Protein AF-A0A9P0M3Z5-F1 (afdb_monomer_lite)

InterPro domains:
  IPR036397 Ribonuclease H superfamily [G3DSA:3.30.420.10] (2-81)

Organism: Acanthoscelides obtectus (NCBI:txid200917)

Structure (mmCIF, N/CA/C/O backbone):
data_AF-A0A9P0M3Z5-F1
#
_entry.id   AF-A0A9P0M3Z5-F1
#
loop_
_atom_site.group_PDB
_atom_site.id
_atom_site.type_symbol
_atom_site.label_atom_id
_atom_site.label_alt_id
_atom_site.label_comp_id
_atom_site.label_asym_id
_atom_site.label_entity_id
_atom_site.label_seq_id
_atom_site.pdbx_PDB_ins_code
_atom_site.Cartn_x
_atom_site.Cartn_y
_atom_site.Cartn_z
_atom_site.occupancy
_atom_site.B_iso_or_equiv
_atom_site.auth_seq_id
_atom_site.auth_comp_id
_atom_site.auth_asym_id
_atom_site.auth_atom_id
_atom_site.pdbx_PDB_model_num
ATOM 1 N N . MET A 1 1 ? 11.564 -44.923 -20.736 1.00 42.28 1 MET A N 1
ATOM 2 C CA . MET A 1 1 ? 12.691 -43.965 -20.760 1.00 42.28 1 MET A CA 1
ATOM 3 C C . MET A 1 1 ? 12.126 -42.579 -21.035 1.00 42.28 1 MET A C 1
ATOM 5 O O . MET A 1 1 ? 11.773 -42.297 -22.171 1.00 42.28 1 MET A O 1
ATOM 9 N N . VAL A 1 2 ? 11.936 -41.758 -19.999 1.00 46.16 2 VAL A N 1
ATOM 10 C CA . VAL A 1 2 ? 11.432 -40.381 -20.144 1.00 46.16 2 VAL A CA 1
ATOM 11 C C . VAL A 1 2 ? 12.643 -39.472 -20.341 1.00 46.16 2 VAL A C 1
ATOM 13 O O . VAL A 1 2 ? 13.541 -39.456 -19.503 1.00 46.16 2 VAL A O 1
ATOM 16 N N . ARG A 1 3 ? 12.712 -38.772 -21.477 1.00 48.41 3 ARG A N 1
ATOM 17 C CA . ARG A 1 3 ? 13.750 -37.769 -21.733 1.00 48.41 3 ARG A CA 1
ATOM 18 C C . ARG A 1 3 ? 13.293 -36.451 -21.117 1.00 48.41 3 ARG A C 1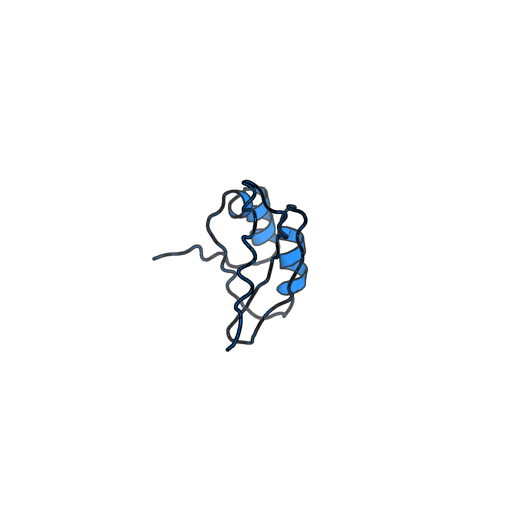
ATOM 20 O O . ARG A 1 3 ? 12.320 -35.867 -21.582 1.00 48.41 3 ARG A O 1
ATOM 27 N N . TYR A 1 4 ? 13.992 -35.993 -20.085 1.00 54.34 4 TYR A N 1
ATOM 28 C CA . TYR A 1 4 ? 13.874 -34.617 -19.619 1.00 54.34 4 TYR A CA 1
ATOM 29 C C . TYR A 1 4 ? 14.508 -33.719 -20.682 1.00 54.34 4 TYR A C 1
ATOM 31 O O . TYR A 1 4 ? 15.710 -33.794 -20.929 1.00 54.34 4 TYR A O 1
ATOM 39 N N . HIS A 1 5 ? 13.700 -32.900 -21.352 1.00 58.56 5 HIS A N 1
ATOM 40 C CA . HIS A 1 5 ? 14.222 -31.764 -22.099 1.00 58.56 5 HIS A CA 1
ATOM 41 C C . HIS A 1 5 ? 14.626 -30.703 -21.076 1.00 58.56 5 HIS A C 1
ATOM 43 O O . HIS A 1 5 ? 13.795 -29.933 -20.603 1.00 58.56 5 HIS A O 1
ATOM 49 N N . THR A 1 6 ? 15.898 -30.700 -20.683 1.00 57.56 6 THR A N 1
ATOM 50 C CA . THR A 1 6 ? 16.467 -29.622 -19.876 1.00 57.56 6 THR A CA 1
ATOM 51 C C . THR A 1 6 ? 16.690 -28.431 -20.800 1.00 57.56 6 THR A C 1
ATOM 53 O O . THR A 1 6 ? 17.743 -28.302 -21.423 1.00 57.56 6 THR A O 1
ATOM 56 N N . THR A 1 7 ? 15.676 -27.585 -20.964 1.00 60.16 7 THR A N 1
ATOM 57 C CA . THR A 1 7 ? 15.864 -26.302 -21.639 1.00 60.16 7 THR A CA 1
ATOM 58 C C . THR A 1 7 ? 16.707 -25.430 -20.717 1.00 60.16 7 THR A C 1
ATOM 60 O O . THR A 1 7 ? 16.291 -25.089 -19.612 1.00 60.16 7 THR A O 1
ATOM 63 N N . THR A 1 8 ? 17.935 -25.121 -21.122 1.00 62.56 8 THR A N 1
ATOM 64 C CA . THR A 1 8 ? 18.802 -24.192 -20.398 1.00 62.56 8 THR A CA 1
ATOM 65 C C . THR A 1 8 ? 18.235 -22.786 -20.576 1.00 62.56 8 THR A C 1
ATOM 67 O O . THR A 1 8 ? 18.532 -22.113 -21.564 1.00 62.56 8 THR A O 1
ATOM 70 N N . ASP A 1 9 ? 17.384 -22.345 -19.649 1.00 67.94 9 ASP A N 1
ATOM 71 C CA . ASP A 1 9 ? 16.865 -20.978 -19.656 1.00 67.94 9 ASP A CA 1
ATOM 72 C C . ASP A 1 9 ? 18.041 -20.000 -19.557 1.00 67.94 9 ASP A C 1
ATOM 74 O O . ASP A 1 9 ? 18.750 -19.930 -18.545 1.00 67.94 9 ASP A O 1
ATOM 78 N N . LYS A 1 10 ? 18.290 -19.253 -20.638 1.00 67.25 10 LYS A N 1
ATOM 79 C CA . LYS A 1 10 ? 19.302 -18.195 -20.658 1.00 67.25 10 LYS A CA 1
ATOM 80 C C . LYS A 1 10 ? 18.868 -17.105 -19.678 1.00 67.25 10 LYS A C 1
ATOM 82 O O . LYS A 1 10 ? 18.053 -16.250 -20.013 1.00 67.25 10 LYS A O 1
ATOM 87 N N . LYS A 1 11 ? 19.420 -17.130 -18.463 1.00 74.06 11 LYS A N 1
ATOM 88 C CA . LYS A 1 11 ? 19.216 -16.077 -17.464 1.00 74.06 11 LYS A CA 1
ATOM 89 C C . LYS A 1 11 ? 19.816 -14.768 -17.978 1.00 74.06 11 LYS A C 1
ATOM 91 O O . LYS A 1 11 ? 21.033 -14.601 -18.002 1.00 74.06 11 LYS A O 1
ATOM 96 N N . VAL A 1 12 ? 18.962 -13.842 -18.396 1.00 83.31 12 VAL A N 1
ATOM 97 C CA . VAL A 1 12 ? 19.349 -12.448 -18.641 1.00 83.31 12 VAL A CA 1
ATOM 98 C C . VAL A 1 12 ? 19.430 -11.705 -17.307 1.00 83.31 12 VAL A C 1
ATOM 100 O O . VAL A 1 12 ? 18.687 -12.012 -16.379 1.00 83.31 12 VAL A O 1
ATOM 103 N N . LYS A 1 13 ? 20.329 -10.719 -17.194 1.00 84.06 13 LYS A N 1
ATOM 104 C CA . LYS A 1 13 ? 20.514 -9.930 -15.959 1.00 84.06 13 LYS A CA 1
ATOM 105 C C . LYS A 1 13 ? 19.243 -9.167 -15.546 1.00 84.06 13 LYS A C 1
ATOM 107 O O . LYS A 1 13 ? 19.046 -8.922 -14.362 1.00 84.06 13 LYS A O 1
ATOM 112 N N . PHE A 1 14 ? 18.397 -8.821 -16.520 1.00 84.06 14 PHE A N 1
ATOM 113 C CA . PHE A 1 14 ? 17.155 -8.070 -16.333 1.00 84.06 14 PHE A CA 1
ATOM 114 C C . PHE A 1 14 ? 16.020 -8.735 -17.125 1.00 84.06 14 PHE A C 1
ATOM 116 O O . PHE A 1 14 ? 15.763 -8.354 -18.268 1.00 84.06 14 PHE A O 1
ATOM 123 N N . PRO A 1 15 ? 15.392 -9.790 -16.584 1.00 86.44 15 PRO A N 1
ATOM 124 C CA . PRO A 1 15 ? 14.230 -10.386 -17.228 1.00 86.44 15 PRO A CA 1
ATOM 125 C C . PRO A 1 15 ? 13.058 -9.402 -17.188 1.00 86.44 15 PRO A C 1
ATOM 127 O O . PRO A 1 15 ? 12.912 -8.645 -16.229 1.00 86.44 15 PRO A O 1
ATOM 130 N N . ALA A 1 16 ? 12.216 -9.427 -18.221 1.00 86.62 16 ALA A N 1
ATOM 131 C CA . ALA A 1 16 ? 10.955 -8.700 -18.185 1.00 86.62 16 ALA A CA 1
ATOM 132 C C . ALA A 1 16 ? 10.116 -9.205 -17.001 1.00 86.62 16 ALA A C 1
ATOM 134 O O . ALA A 1 16 ? 9.968 -10.414 -16.808 1.00 86.62 16 ALA A O 1
ATOM 135 N N . SER A 1 17 ? 9.585 -8.279 -16.212 1.00 85.31 17 SER A N 1
ATOM 136 C CA . SER A 1 17 ? 8.740 -8.571 -15.061 1.00 85.31 17 SER A CA 1
ATOM 137 C C . SER A 1 17 ? 7.547 -7.626 -15.028 1.00 85.31 17 SER A C 1
ATOM 139 O O . SER A 1 17 ? 7.588 -6.523 -15.571 1.00 85.31 17 SER A O 1
ATOM 141 N N . ILE A 1 18 ? 6.475 -8.090 -14.394 1.00 88.12 18 ILE A N 1
ATOM 142 C CA . ILE A 1 18 ? 5.298 -7.284 -14.085 1.00 88.12 18 ILE A CA 1
ATOM 143 C C . ILE A 1 18 ? 5.305 -6.970 -12.595 1.00 88.12 18 ILE A C 1
ATOM 145 O O . ILE A 1 18 ? 5.660 -7.822 -11.777 1.00 88.12 18 ILE A O 1
ATOM 149 N N . MET A 1 19 ? 4.907 -5.755 -12.238 1.00 87.00 19 MET A N 1
ATOM 150 C CA . MET A 1 19 ? 4.637 -5.409 -10.851 1.00 87.00 19 MET A CA 1
ATOM 151 C C . MET A 1 19 ? 3.139 -5.539 -10.611 1.00 87.00 19 MET A C 1
ATOM 153 O O . MET A 1 19 ? 2.324 -5.083 -11.410 1.00 87.00 19 MET A O 1
ATOM 157 N N . VAL A 1 20 ? 2.776 -6.181 -9.508 1.00 87.38 20 VAL A N 1
ATOM 158 C CA . VAL A 1 20 ? 1.387 -6.293 -9.073 1.00 87.38 20 VAL A CA 1
ATOM 159 C C . VAL A 1 20 ? 1.264 -5.782 -7.650 1.00 87.38 20 VAL A C 1
ATOM 161 O O . VAL A 1 20 ? 2.176 -5.945 -6.840 1.00 87.38 20 VAL A O 1
ATOM 164 N N . TRP A 1 21 ? 0.134 -5.161 -7.356 1.00 84.94 21 TRP A N 1
ATOM 165 C CA . TRP A 1 21 ? -0.254 -4.752 -6.022 1.00 84.94 21 TRP A CA 1
ATOM 166 C C . TRP A 1 21 ? -1.559 -5.434 -5.652 1.00 84.94 21 TRP A C 1
ATOM 168 O O . TRP A 1 21 ? -2.471 -5.529 -6.469 1.00 84.94 21 TRP A O 1
ATOM 178 N N . GLY A 1 22 ? -1.662 -5.899 -4.420 1.00 83.06 22 GLY A N 1
ATOM 179 C CA . GLY A 1 22 ? -2.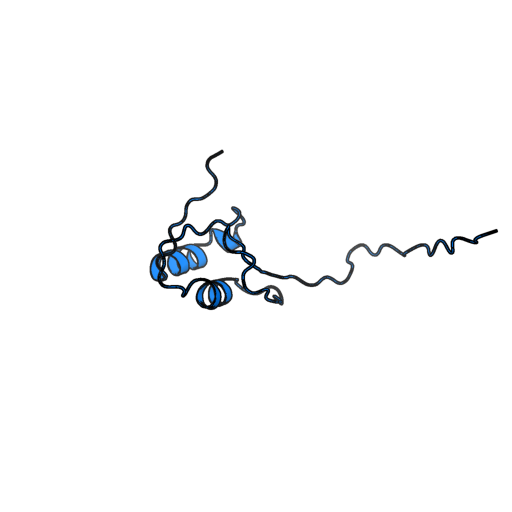899 -6.441 -3.891 1.00 83.06 22 GLY A CA 1
ATOM 180 C C . GLY A 1 22 ? -2.898 -6.366 -2.378 1.00 83.06 22 GLY A C 1
ATOM 181 O O . GLY A 1 22 ? -1.858 -6.165 -1.749 1.00 83.06 22 GLY A O 1
ATOM 182 N N . SER A 1 23 ? -4.077 -6.546 -1.803 1.00 82.19 23 SER A N 1
ATOM 183 C CA . SER A 1 23 ? -4.275 -6.625 -0.361 1.00 82.19 23 SER A CA 1
ATOM 184 C C . SER A 1 23 ? -4.916 -7.958 0.011 1.00 82.19 23 SER A C 1
ATOM 186 O O . SER A 1 23 ? -5.483 -8.659 -0.829 1.00 82.19 23 SER A O 1
ATOM 188 N N . MET A 1 24 ? -4.816 -8.339 1.279 1.00 86.25 24 MET A N 1
ATOM 189 C CA . MET A 1 24 ? -5.528 -9.491 1.822 1.00 86.25 24 MET A CA 1
ATOM 190 C C . MET A 1 24 ? -5.855 -9.263 3.295 1.00 86.25 24 MET A C 1
ATOM 192 O O . MET A 1 24 ? -5.203 -8.471 3.972 1.00 86.25 24 MET A O 1
ATOM 196 N N . SER A 1 25 ? -6.865 -9.969 3.788 1.00 82.31 25 SER A N 1
ATOM 197 C CA . SER A 1 25 ? -7.281 -9.957 5.190 1.00 82.31 25 SER A CA 1
ATOM 198 C C . SER A 1 25 ? -7.758 -11.345 5.620 1.00 82.31 25 SER A C 1
ATOM 200 O O . SER A 1 25 ? -7.832 -12.272 4.811 1.00 82.31 25 SER A O 1
ATOM 202 N N . SER A 1 26 ? -8.161 -11.486 6.885 1.00 82.06 26 SER A N 1
ATOM 203 C CA . SER A 1 26 ? -8.823 -12.702 7.381 1.00 82.06 26 SER A CA 1
ATOM 204 C C . SER A 1 26 ? -10.135 -13.028 6.654 1.00 82.06 26 SER A C 1
ATOM 206 O O . SER A 1 26 ? -10.568 -14.177 6.680 1.00 82.06 26 SER A O 1
ATOM 208 N N . LYS A 1 27 ? -10.759 -12.050 5.980 1.00 81.38 27 LYS A N 1
ATOM 209 C CA . LYS A 1 27 ? -11.976 -12.243 5.175 1.00 81.38 27 LYS A CA 1
ATOM 210 C C . LYS A 1 27 ? -11.691 -12.731 3.749 1.00 81.38 27 LYS A C 1
ATOM 212 O O . LYS A 1 27 ? -12.629 -13.097 3.048 1.00 81.38 27 LYS A O 1
ATOM 217 N N . GLY A 1 28 ? -10.429 -12.741 3.317 1.00 79.81 28 GLY A N 1
ATOM 218 C CA . GLY A 1 28 ? -10.025 -13.187 1.984 1.00 79.81 28 GLY A CA 1
ATOM 219 C C . GLY A 1 28 ? -9.073 -12.226 1.274 1.00 79.81 28 GLY A C 1
ATOM 220 O O . GLY A 1 28 ? -8.498 -11.318 1.877 1.00 79.81 28 GLY A O 1
ATOM 221 N N . VAL A 1 29 ? -8.894 -12.457 -0.026 1.00 82.81 29 VAL A N 1
ATOM 222 C C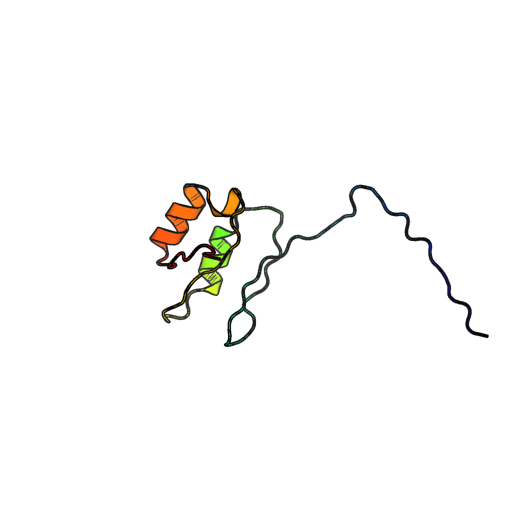A . VAL A 1 29 ? -8.030 -11.650 -0.899 1.00 82.81 29 VAL A CA 1
ATOM 223 C C . VAL A 1 29 ? -8.781 -10.432 -1.438 1.00 82.81 29 VAL A C 1
ATOM 225 O O . VAL A 1 29 ? -9.946 -10.528 -1.818 1.00 82.81 29 VAL A O 1
ATOM 228 N N . GLY A 1 30 ? -8.107 -9.286 -1.450 1.00 76.31 30 GLY A N 1
ATOM 229 C CA . GLY A 1 30 ? -8.572 -8.061 -2.087 1.00 76.31 30 GLY A CA 1
ATOM 230 C C . GLY A 1 30 ? -8.297 -8.057 -3.590 1.00 76.31 30 GLY A C 1
ATOM 231 O O . GLY A 1 30 ? -7.844 -9.044 -4.175 1.00 76.31 30 GLY A O 1
ATOM 232 N N . LYS A 1 31 ? -8.574 -6.921 -4.231 1.00 78.31 31 LYS A N 1
ATOM 233 C CA . LYS A 1 31 ? -8.368 -6.749 -5.670 1.00 78.31 31 LYS A CA 1
ATOM 234 C C . LYS A 1 31 ? -6.871 -6.753 -5.999 1.00 78.31 31 LYS A C 1
ATOM 236 O O . LYS A 1 31 ? -6.070 -6.113 -5.320 1.00 78.31 31 LYS A O 1
ATOM 241 N N . LEU A 1 32 ? -6.500 -7.488 -7.048 1.00 84.56 32 LEU A N 1
ATOM 242 C CA . LEU A 1 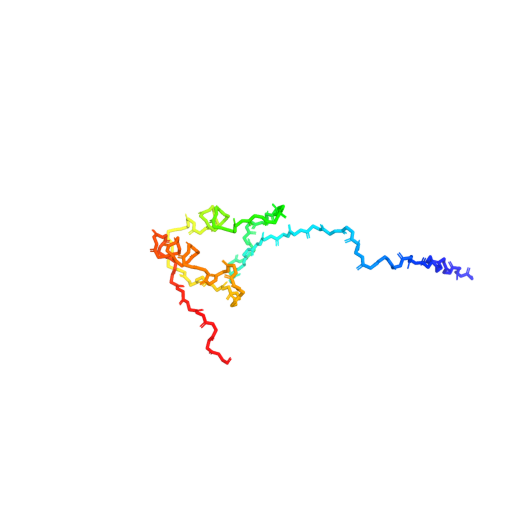32 ? -5.149 -7.482 -7.607 1.00 84.56 32 LEU A CA 1
ATOM 243 C C . LEU A 1 32 ? -5.076 -6.456 -8.742 1.00 84.56 32 LEU A C 1
ATOM 245 O O . LEU A 1 32 ? -5.922 -6.445 -9.636 1.00 84.56 32 LEU A O 1
ATOM 249 N N . HIS A 1 33 ? -4.044 -5.627 -8.720 1.00 83.31 33 HIS A N 1
ATOM 250 C CA . HIS A 1 33 ? -3.808 -4.554 -9.671 1.00 83.31 33 HIS A CA 1
ATOM 251 C C . HIS A 1 33 ? -2.445 -4.714 -10.322 1.00 83.31 33 HIS A C 1
ATOM 253 O O . HIS A 1 33 ? -1.440 -4.890 -9.640 1.00 83.31 33 HIS A O 1
ATOM 259 N N . PHE A 1 34 ? -2.403 -4.610 -11.644 1.00 86.00 34 PHE A N 1
ATOM 260 C CA . PHE A 1 34 ? -1.152 -4.515 -12.385 1.00 86.00 34 PHE A CA 1
ATOM 261 C C . PHE A 1 34 ? -0.655 -3.074 -12.294 1.00 86.00 34 PHE A C 1
ATOM 263 O O . PHE A 1 34 ? -1.406 -2.140 -12.570 1.00 86.00 34 PHE A O 1
ATOM 270 N N . ASN A 1 35 ? 0.583 -2.901 -11.845 1.00 76.44 35 ASN A N 1
ATOM 271 C CA . ASN A 1 35 ? 1.206 -1.600 -11.688 1.00 76.44 35 ASN A CA 1
ATOM 272 C C . ASN A 1 35 ? 2.341 -1.451 -12.700 1.00 76.44 35 ASN A C 1
ATOM 274 O O . ASN A 1 35 ? 3.274 -2.249 -12.715 1.00 76.44 35 ASN A O 1
ATOM 278 N N . ASP A 1 36 ? 2.317 -0.368 -13.465 1.00 76.31 36 ASP A N 1
ATOM 279 C CA . ASP A 1 36 ? 3.385 -0.027 -14.411 1.00 76.31 36 ASP A CA 1
ATOM 280 C C . ASP A 1 36 ? 4.533 0.761 -13.739 1.00 76.31 36 ASP A C 1
ATOM 282 O O . ASP A 1 36 ? 5.329 1.419 -14.405 1.00 76.31 36 ASP A O 1
ATOM 286 N N . GLY A 1 37 ? 4.627 0.711 -12.403 1.00 66.25 37 GLY A N 1
ATOM 287 C CA . GLY A 1 37 ? 5.656 1.389 -11.600 1.00 66.25 37 GLY A CA 1
ATOM 288 C C . GLY A 1 37 ? 5.230 2.735 -11.001 1.00 66.25 37 GLY A C 1
ATOM 289 O O . GLY A 1 37 ? 6.076 3.484 -10.512 1.00 66.25 37 GLY A O 1
ATOM 290 N N . ASN A 1 38 ? 3.932 3.049 -11.005 1.00 61.62 38 ASN A N 1
ATOM 291 C CA . ASN A 1 38 ? 3.388 4.296 -10.468 1.00 61.62 38 ASN A CA 1
ATOM 292 C C . ASN A 1 38 ? 2.916 4.166 -9.005 1.00 61.62 38 ASN A C 1
ATOM 294 O O . ASN A 1 38 ? 2.841 3.083 -8.425 1.00 61.62 38 ASN A O 1
ATOM 298 N N . SER A 1 39 ? 2.650 5.321 -8.385 1.00 61.50 39 SER A N 1
ATOM 299 C CA . SER A 1 39 ? 2.277 5.471 -6.969 1.00 61.50 39 SER A CA 1
ATOM 300 C C . SER A 1 39 ? 1.041 4.637 -6.612 1.00 61.50 39 SER A C 1
ATOM 302 O O . SER A 1 39 ? 0.003 4.799 -7.237 1.00 61.50 39 SER A O 1
ATOM 304 N N . LEU A 1 40 ? 1.123 3.832 -5.550 1.00 64.62 40 LEU A N 1
ATOM 305 C CA . LEU A 1 40 ? 0.077 2.885 -5.114 1.00 64.62 40 LEU A CA 1
ATOM 306 C C . LEU A 1 40 ? -1.167 3.528 -4.472 1.00 64.62 40 LEU A C 1
ATOM 308 O O . LEU A 1 40 ? -2.105 2.832 -4.105 1.00 64.62 40 LEU A O 1
ATOM 312 N N . LEU A 1 41 ? -1.179 4.854 -4.331 1.00 64.25 41 LEU A N 1
ATOM 313 C CA . LEU A 1 41 ? -2.216 5.597 -3.607 1.00 64.25 41 LEU A CA 1
ATOM 314 C C . LEU A 1 41 ? -3.623 5.430 -4.209 1.00 64.25 41 LEU A C 1
ATOM 316 O O . LEU A 1 41 ? -4.527 5.093 -3.455 1.00 64.25 41 LEU A O 1
ATOM 320 N N . PRO A 1 42 ? -3.828 5.538 -5.538 1.00 61.59 42 PRO A N 1
ATOM 321 C CA . PRO A 1 42 ? -5.161 5.372 -6.130 1.00 61.59 42 PRO A CA 1
ATOM 322 C C . PRO A 1 42 ? -5.734 3.959 -5.957 1.00 61.59 42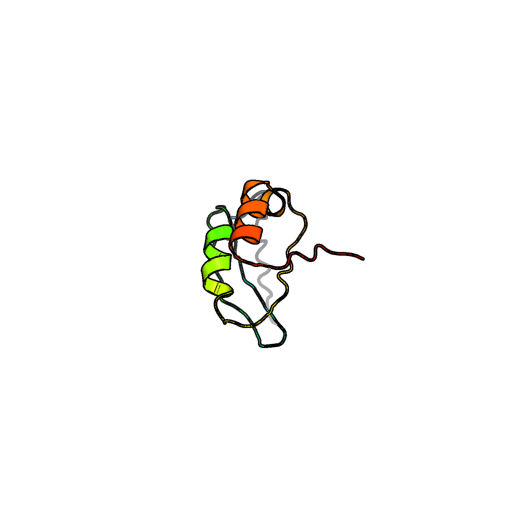 PRO A C 1
ATOM 324 O O . PRO A 1 42 ? -6.940 3.755 -6.007 1.00 61.59 42 PRO A O 1
ATOM 327 N N . VAL A 1 43 ? -4.864 2.965 -5.772 1.00 62.25 43 VAL A N 1
ATOM 328 C CA . VAL A 1 43 ? -5.257 1.555 -5.683 1.00 62.25 43 VAL A CA 1
ATOM 329 C C . VAL A 1 43 ? -5.836 1.224 -4.307 1.00 62.25 43 VAL A C 1
ATOM 331 O O . VAL A 1 43 ? -6.736 0.395 -4.168 1.00 62.25 43 VAL A O 1
ATOM 334 N N . ILE A 1 44 ? -5.336 1.912 -3.284 1.00 64.38 44 ILE A N 1
ATOM 335 C CA . ILE A 1 44 ? -5.762 1.737 -1.902 1.00 64.38 44 ILE A CA 1
ATOM 336 C C . ILE A 1 44 ? -7.183 2.291 -1.701 1.00 64.38 44 ILE A C 1
ATOM 338 O O . ILE A 1 44 ? -7.984 1.655 -1.020 1.00 64.38 44 ILE A O 1
ATOM 342 N N . GLU A 1 45 ? -7.522 3.403 -2.362 1.00 61.59 45 GLU A N 1
ATOM 343 C CA . GLU A 1 45 ? -8.865 4.007 -2.353 1.00 61.59 45 GLU A CA 1
ATOM 344 C C . GLU A 1 45 ? -9.950 3.014 -2.793 1.00 61.59 45 GLU A C 1
ATOM 346 O O . GLU A 1 45 ? -10.978 2.853 -2.137 1.00 61.59 45 GLU A O 1
ATOM 351 N N . GLU A 1 46 ? -9.697 2.287 -3.884 1.00 60.62 46 GLU A N 1
ATOM 352 C CA . GLU A 1 46 ? -10.674 1.360 -4.461 1.00 60.62 46 GLU A CA 1
ATOM 353 C C . GLU A 1 46 ? -10.875 0.105 -3.593 1.00 60.62 46 GLU A C 1
ATOM 355 O O . GLU A 1 46 ? -11.941 -0.507 -3.613 1.00 60.62 46 GLU A O 1
ATOM 360 N N . CYS A 1 47 ? -9.863 -0.285 -2.812 1.00 58.72 47 CYS A N 1
ATOM 361 C CA . CYS A 1 47 ? -9.871 -1.546 -2.068 1.00 58.72 47 CYS A CA 1
ATOM 362 C C . CYS A 1 47 ? -10.392 -1.435 -0.630 1.00 58.72 47 CYS A C 1
ATOM 364 O O . CYS A 1 47 ? -10.748 -2.458 -0.042 1.00 58.72 47 CYS A O 1
ATOM 366 N N . LEU A 1 48 ? -10.403 -0.236 -0.041 1.00 62.47 48 LEU A N 1
ATOM 367 C CA . LEU A 1 48 ? -10.643 -0.046 1.396 1.00 62.47 48 LEU A CA 1
ATOM 368 C C . LEU A 1 48 ? -12.040 0.490 1.752 1.00 62.47 48 LEU A C 1
ATOM 370 O O . LEU A 1 48 ? -12.382 0.606 2.926 1.00 62.47 48 LEU A O 1
ATOM 374 N N . THR A 1 49 ? -12.902 0.737 0.767 1.00 57.16 49 THR A N 1
ATOM 375 C CA . THR A 1 49 ? -14.221 1.385 0.920 1.00 57.16 49 THR A CA 1
ATOM 376 C C . THR A 1 49 ? -15.338 0.478 1.466 1.00 57.16 49 THR A C 1
ATOM 378 O O . THR A 1 49 ? -16.492 0.581 1.057 1.00 57.16 49 THR A O 1
ATOM 381 N N . SER A 1 50 ? -15.046 -0.405 2.429 1.00 57.69 50 SER A N 1
ATOM 382 C CA . SER A 1 50 ? -16.070 -1.305 3.002 1.00 57.69 50 SER A CA 1
ATOM 383 C C . SER A 1 50 ? -16.787 -0.781 4.258 1.00 57.69 50 SER A C 1
ATOM 385 O O . SER A 1 50 ? -17.632 -1.489 4.800 1.00 57.69 50 SER A O 1
ATOM 387 N N . GLY A 1 51 ? -16.513 0.451 4.711 1.00 62.06 51 GLY A N 1
ATOM 388 C CA . GLY A 1 51 ? -17.220 1.066 5.851 1.00 62.06 51 GLY A CA 1
ATOM 389 C C . GLY A 1 51 ? -17.048 0.302 7.172 1.00 62.06 51 GLY A C 1
ATOM 390 O O . GLY A 1 51 ? -17.940 0.293 8.017 1.00 62.06 51 GLY A O 1
ATOM 391 N N . GLN A 1 52 ? -15.939 -0.418 7.312 1.00 66.19 52 GLN A N 1
ATOM 392 C CA . GLN A 1 52 ? -15.562 -1.169 8.504 1.00 66.19 52 GLN A CA 1
ATOM 393 C C . GLN A 1 52 ? -14.230 -0.631 9.002 1.00 66.19 52 GLN A C 1
ATOM 395 O O . GLN A 1 52 ? -13.375 -0.315 8.180 1.00 66.19 52 GLN A O 1
ATOM 400 N N . ASP A 1 53 ? -14.031 -0.607 10.315 1.00 74.81 53 ASP A N 1
ATOM 401 C CA . ASP A 1 53 ? -12.725 -0.283 10.881 1.00 74.81 53 ASP A CA 1
ATOM 402 C C . ASP A 1 53 ? -11.712 -1.360 10.467 1.00 74.81 53 ASP A C 1
ATOM 404 O O . ASP A 1 53 ? -11.938 -2.564 10.646 1.00 74.81 53 ASP A O 1
ATOM 408 N N . PHE A 1 54 ? -10.58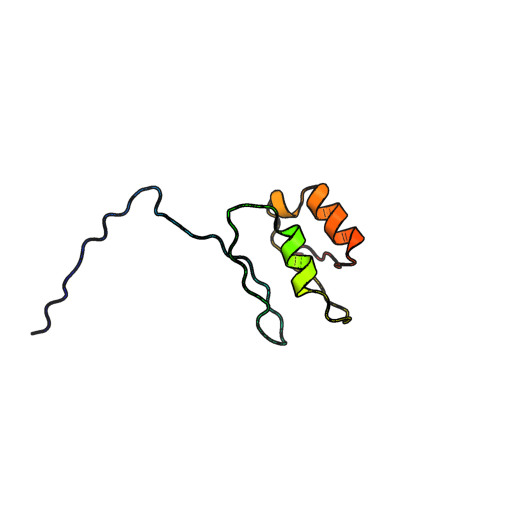6 -0.939 9.898 1.00 75.31 54 PHE A N 1
ATOM 409 C CA . PHE A 1 54 ? -9.489 -1.825 9.522 1.00 75.31 54 PHE A CA 1
ATOM 410 C C . PHE A 1 54 ? -8.143 -1.164 9.825 1.00 75.31 54 PHE A C 1
ATOM 412 O O . PHE A 1 54 ? -8.023 0.055 9.896 1.00 75.31 54 PHE A O 1
ATOM 419 N N . VAL A 1 55 ? -7.106 -1.990 9.965 1.00 79.88 55 VAL A N 1
ATOM 420 C CA . VAL A 1 55 ? -5.715 -1.528 10.050 1.00 79.88 55 VAL A CA 1
ATOM 421 C C . VAL A 1 55 ? -5.038 -1.810 8.719 1.00 79.88 55 VAL A C 1
ATOM 423 O O . VAL A 1 55 ? -5.070 -2.945 8.234 1.00 79.88 55 VAL A O 1
ATOM 426 N N . PHE A 1 56 ? -4.415 -0.790 8.128 1.00 80.44 56 PHE A N 1
ATOM 427 C CA . PHE A 1 56 ? -3.688 -0.945 6.873 1.00 80.44 56 PHE A CA 1
ATOM 428 C C . PHE A 1 56 ? -2.198 -1.191 7.135 1.00 80.44 56 PHE A C 1
ATOM 430 O O . PHE A 1 56 ? -1.469 -0.304 7.584 1.00 80.44 56 PHE A O 1
ATOM 437 N N . GLN A 1 57 ? -1.733 -2.405 6.825 1.00 85.31 57 GLN A N 1
ATOM 438 C CA . GLN A 1 57 ? -0.323 -2.782 6.928 1.00 85.31 57 GLN A CA 1
ATOM 439 C C . GLN A 1 57 ? 0.365 -2.701 5.561 1.00 85.31 57 GLN A C 1
ATOM 441 O O . GLN A 1 57 ? -0.092 -3.289 4.584 1.00 85.31 57 GLN A O 1
ATOM 446 N N . GLN A 1 58 ? 1.518 -2.037 5.520 1.00 83.94 58 GLN A N 1
ATOM 447 C CA . GLN A 1 58 ? 2.446 -2.029 4.383 1.00 83.94 58 GLN A CA 1
ATOM 448 C C . GLN A 1 58 ? 3.896 -2.114 4.883 1.00 83.94 58 GLN A C 1
ATOM 450 O O . GLN A 1 58 ? 4.142 -1.969 6.087 1.00 83.94 58 GLN A O 1
ATOM 455 N N . ASP A 1 59 ? 4.844 -2.366 3.978 1.00 87.06 59 ASP A N 1
ATOM 456 C CA . ASP A 1 59 ? 6.275 -2.332 4.296 1.00 87.06 59 ASP A CA 1
ATOM 457 C C . ASP A 1 59 ? 6.802 -0.888 4.473 1.00 87.06 59 ASP A C 1
ATOM 459 O O . ASP A 1 59 ? 6.113 0.100 4.206 1.00 87.06 59 ASP A O 1
ATOM 463 N N . GLY A 1 60 ? 8.043 -0.758 4.946 1.00 82.81 60 GLY A N 1
ATOM 464 C CA . GLY A 1 60 ? 8.700 0.530 5.187 1.00 82.81 60 GLY A CA 1
ATOM 465 C C . GLY A 1 60 ? 9.393 1.155 3.970 1.00 82.81 60 GLY A C 1
ATOM 466 O O . GLY A 1 60 ? 10.257 2.013 4.162 1.00 82.81 60 GLY A O 1
ATOM 467 N N . ALA A 1 61 ? 9.093 0.737 2.734 1.00 83.75 61 ALA A N 1
ATOM 468 C CA . ALA A 1 61 ? 9.783 1.258 1.555 1.00 83.75 61 ALA A CA 1
ATOM 469 C C . ALA A 1 61 ? 9.624 2.785 1.423 1.00 83.75 61 ALA A C 1
ATOM 471 O O . ALA A 1 61 ? 8.594 3.366 1.772 1.00 83.75 61 ALA A O 1
ATOM 472 N N . ALA A 1 62 ? 10.642 3.458 0.877 1.00 84.25 62 ALA A N 1
ATOM 473 C CA . ALA A 1 62 ? 10.673 4.923 0.787 1.00 84.25 62 ALA A CA 1
ATOM 474 C C . ALA A 1 62 ? 9.469 5.515 0.022 1.00 84.25 62 ALA A C 1
ATOM 476 O O . ALA A 1 62 ? 8.989 6.602 0.341 1.00 84.25 62 ALA A O 1
ATOM 477 N N . CYS A 1 63 ? 8.936 4.792 -0.967 1.00 80.12 63 CYS A N 1
ATOM 478 C CA . CYS A 1 63 ? 7.723 5.189 -1.684 1.00 80.12 63 CYS A CA 1
ATOM 479 C C . CYS A 1 63 ? 6.469 5.172 -0.790 1.00 80.12 63 CYS A C 1
ATOM 481 O O . CYS A 1 63 ? 5.611 6.046 -0.932 1.00 80.12 63 CYS A O 1
ATOM 483 N N . HIS A 1 64 ? 6.397 4.244 0.164 1.00 77.00 64 HIS A N 1
ATOM 484 C CA . HIS A 1 64 ? 5.274 4.028 1.087 1.00 77.00 64 HIS A CA 1
ATOM 485 C C . HIS A 1 64 ? 5.320 4.939 2.321 1.00 77.00 64 HIS A C 1
ATOM 487 O O . HIS A 1 64 ? 4.292 5.217 2.945 1.00 77.00 64 HIS A O 1
ATOM 493 N N . THR A 1 65 ? 6.506 5.452 2.649 1.00 82.56 65 THR A N 1
ATOM 494 C CA . THR A 1 65 ? 6.763 6.366 3.776 1.00 82.56 65 THR A CA 1
ATOM 495 C C . THR A 1 65 ? 6.998 7.815 3.334 1.00 82.56 65 THR A C 1
ATOM 497 O O . THR A 1 65 ? 7.281 8.687 4.153 1.00 82.56 65 THR A O 1
ATOM 500 N N . SER A 1 66 ? 6.858 8.114 2.038 1.00 83.94 66 SER A N 1
ATOM 501 C CA . SER A 1 66 ? 6.989 9.478 1.514 1.00 83.94 66 SER A CA 1
ATOM 502 C C . SER A 1 66 ? 5.931 10.422 2.100 1.00 83.94 66 SER A C 1
ATOM 504 O O . SER A 1 66 ? 4.803 10.010 2.357 1.00 83.94 66 SER A O 1
ATOM 506 N N . LYS A 1 67 ? 6.238 11.724 2.235 1.00 84.50 67 LYS A N 1
ATOM 507 C CA . LYS A 1 67 ? 5.278 12.733 2.741 1.00 84.50 67 LYS A CA 1
ATOM 508 C C . LYS A 1 67 ? 3.942 12.708 1.994 1.00 84.50 67 LYS A C 1
ATOM 510 O O . LYS A 1 67 ? 2.892 12.848 2.607 1.00 84.50 67 LYS A O 1
ATOM 515 N N . ARG A 1 68 ? 3.988 12.503 0.672 1.00 83.06 68 ARG A N 1
ATOM 516 C CA . ARG A 1 68 ? 2.792 12.390 -0.172 1.00 83.06 68 ARG A CA 1
ATOM 517 C C . ARG A 1 68 ? 1.977 11.148 0.180 1.00 83.06 68 ARG A C 1
ATOM 519 O O . ARG A 1 68 ? 0.766 11.249 0.318 1.00 83.06 68 ARG A O 1
ATOM 526 N N . ALA A 1 69 ? 2.638 10.001 0.333 1.00 78.94 69 ALA A N 1
ATOM 527 C CA . ALA A 1 69 ? 1.970 8.769 0.731 1.00 78.94 69 ALA A CA 1
ATOM 528 C C . ALA A 1 69 ? 1.442 8.839 2.165 1.00 78.94 69 ALA A C 1
ATOM 530 O O . ALA A 1 69 ? 0.408 8.258 2.459 1.00 78.94 69 ALA A O 1
ATOM 531 N N . ILE A 1 70 ? 2.127 9.543 3.066 1.00 82.00 70 ILE A N 1
ATOM 532 C CA . ILE A 1 70 ? 1.648 9.742 4.432 1.00 82.00 70 ILE A CA 1
ATOM 533 C C . ILE A 1 70 ? 0.385 10.594 4.451 1.00 82.00 70 ILE A C 1
ATOM 535 O O . ILE A 1 70 ? -0.634 10.113 4.932 1.00 82.00 70 ILE A O 1
ATOM 539 N N . LYS A 1 71 ? 0.436 11.775 3.829 1.00 84.50 71 LYS A N 1
ATOM 540 C CA . LYS A 1 71 ? -0.697 12.700 3.733 1.00 84.50 71 LYS A CA 1
ATOM 541 C C . LYS A 1 71 ? -1.937 12.040 3.131 1.00 84.50 71 LYS A C 1
ATOM 543 O O . LYS A 1 71 ? -3.023 12.185 3.665 1.00 84.50 71 LYS A O 1
ATOM 548 N N . TRP A 1 72 ? -1.761 11.265 2.059 1.00 81.12 72 TRP A N 1
ATOM 549 C CA . TRP A 1 72 ? -2.870 10.543 1.437 1.00 81.12 72 TRP A CA 1
ATOM 550 C C . TRP A 1 72 ? -3.507 9.523 2.395 1.00 81.12 72 TRP A C 1
ATOM 552 O O . TRP A 1 72 ? -4.724 9.431 2.458 1.00 81.12 72 TRP A O 1
ATOM 562 N N . MET A 1 73 ? -2.710 8.790 3.180 1.00 77.12 73 MET A N 1
ATOM 563 C CA . MET A 1 73 ? -3.233 7.806 4.143 1.00 77.12 73 MET A CA 1
ATOM 564 C C . MET A 1 73 ? -4.012 8.470 5.285 1.00 77.12 73 MET A C 1
ATOM 566 O O . MET A 1 73 ? -5.052 7.958 5.691 1.00 77.12 73 MET A O 1
ATOM 570 N N . GLU A 1 74 ? -3.516 9.610 5.775 1.00 80.38 74 GLU A N 1
ATOM 571 C CA . GLU A 1 74 ? -4.175 10.417 6.812 1.00 80.38 74 GLU A CA 1
ATOM 572 C C . GLU A 1 74 ? -5.503 11.001 6.309 1.00 80.38 74 GLU A C 1
ATOM 574 O O . GLU A 1 74 ? -6.499 10.971 7.023 1.00 80.38 74 GLU A O 1
ATOM 579 N N . GLU A 1 75 ? -5.543 11.487 5.064 1.00 80.38 75 GLU A N 1
ATOM 580 C CA . GLU A 1 75 ? -6.760 12.021 4.433 1.00 80.38 75 GLU A CA 1
ATOM 581 C C . GLU A 1 75 ? -7.824 10.945 4.166 1.00 80.38 75 GLU A C 1
ATOM 583 O O . GLU A 1 75 ? -9.003 11.275 4.063 1.00 80.38 75 GLU A O 1
ATOM 588 N N . ASN A 1 76 ? -7.418 9.676 4.063 1.00 71.56 76 ASN A N 1
ATOM 589 C CA . ASN A 1 76 ? -8.296 8.540 3.765 1.00 71.56 76 ASN A CA 1
ATOM 590 C C . ASN A 1 76 ? -8.544 7.629 4.983 1.00 71.56 76 ASN A C 1
ATOM 592 O O . ASN A 1 76 ? -8.970 6.491 4.806 1.00 71.56 76 ASN A O 1
ATOM 596 N N . ASP A 1 77 ? -8.269 8.118 6.199 1.00 63.72 77 ASP A N 1
ATOM 597 C CA . ASP A 1 77 ? -8.556 7.442 7.478 1.00 63.72 77 ASP A CA 1
ATOM 598 C C . ASP A 1 77 ? -8.031 5.996 7.562 1.00 63.72 77 ASP A C 1
ATOM 600 O O . ASP A 1 77 ? -8.674 5.067 8.047 1.00 63.72 77 ASP A O 1
ATOM 604 N N . THR A 1 78 ? -6.824 5.787 7.041 1.00 62.12 78 THR A N 1
ATOM 605 C CA . THR A 1 78 ? -6.152 4.486 7.119 1.00 62.12 78 THR A CA 1
ATOM 606 C C . THR A 1 78 ? -5.234 4.464 8.341 1.00 62.12 78 THR A C 1
ATOM 608 O O . THR A 1 78 ? -4.129 5.012 8.292 1.00 62.12 78 THR A O 1
ATOM 611 N N . ASP A 1 79 ? -5.671 3.847 9.454 1.00 58.81 79 ASP A N 1
ATOM 612 C CA . ASP A 1 79 ? -4.834 3.729 10.663 1.00 58.81 79 ASP A CA 1
ATOM 613 C C . ASP A 1 79 ? -3.533 2.985 10.325 1.00 58.81 79 ASP A C 1
ATOM 615 O O . ASP A 1 79 ? -3.519 1.808 9.935 1.00 58.81 79 ASP A O 1
ATOM 619 N N . ARG A 1 80 ? -2.421 3.716 10.443 1.00 54.28 80 ARG A N 1
ATOM 620 C CA . ARG A 1 80 ? -1.084 3.283 10.049 1.00 54.28 80 ARG A CA 1
ATOM 621 C C . ARG A 1 80 ? -0.394 2.676 11.266 1.00 54.28 80 ARG A C 1
ATOM 623 O O . ARG A 1 80 ? 0.293 3.371 12.011 1.00 54.28 80 ARG A O 1
ATOM 630 N N . ARG A 1 81 ? -0.471 1.357 11.434 1.00 47.25 81 ARG A N 1
ATOM 631 C CA . ARG A 1 81 ? 0.456 0.655 12.336 1.00 47.25 81 ARG A CA 1
ATOM 632 C C . ARG A 1 81 ? 1.590 0.047 11.524 1.00 47.25 81 ARG A C 1
ATOM 634 O O . ARG A 1 81 ? 1.482 -1.030 10.956 1.00 47.25 81 ARG A O 1
ATOM 641 N N . GLY A 1 82 ? 2.682 0.801 11.417 1.00 37.38 82 GLY A N 1
ATOM 642 C CA . GLY A 1 82 ? 3.959 0.283 10.930 1.00 37.38 82 GLY A CA 1
ATOM 643 C C . GLY A 1 82 ? 4.503 -0.773 11.894 1.00 37.38 82 GLY A C 1
ATOM 644 O O . GLY A 1 82 ? 4.334 -0.646 13.103 1.00 37.38 82 GLY A O 1
ATOM 645 N N . ALA A 1 83 ? 5.125 -1.809 11.331 1.00 36.25 83 ALA A N 1
ATOM 646 C CA . ALA A 1 83 ? 5.682 -2.966 12.021 1.00 36.25 83 ALA A CA 1
ATOM 647 C C . ALA A 1 83 ? 6.439 -2.597 13.310 1.00 36.25 83 ALA A C 1
ATOM 649 O O . ALA A 1 83 ? 7.517 -2.008 13.271 1.00 36.25 83 ALA A O 1
ATOM 650 N N . GLY A 1 84 ? 5.857 -2.976 14.446 1.00 28.84 84 GLY A N 1
ATOM 651 C CA . GLY A 1 84 ? 6.541 -3.096 15.725 1.00 28.84 84 GLY A CA 1
ATOM 652 C C . GLY A 1 84 ? 6.749 -4.573 16.037 1.00 28.84 84 GLY A C 1
ATOM 653 O O . GLY A 1 84 ? 5.947 -5.157 16.763 1.00 28.84 84 GLY A O 1
ATOM 654 N N . CYS A 1 85 ? 7.795 -5.163 15.460 1.00 29.48 85 CYS A N 1
ATOM 655 C CA . CYS A 1 85 ? 8.541 -6.280 16.038 1.00 29.48 85 CYS A CA 1
ATOM 656 C C . CYS A 1 85 ? 10.003 -6.189 15.594 1.00 29.48 85 CYS A C 1
ATOM 658 O O . CYS A 1 85 ? 10.227 -5.933 14.387 1.00 29.48 85 CYS A O 1
#

Secondary structure (DSSP, 8-state):
------------SS----EEE--EETTEE---EEESS--SHHHHHHHH-SSS--B------TTTSSHHHHHHHHHTT-B------

pLDDT: mean 71.45, std 14.48, range [28.84, 88.12]

Radius of gyration: 18.58 Å; chains: 1; bounding box: 38×57×38 Å

Sequence (85 aa):
MVRYHTTTDKKVKFPASIMVWGSMSSKGVGKLHFNDGNSLLPVIEECLTSGQDFVFQQDGAACHTSKRAIKWMEENDTDRRGAGC

Foldseek 3Di:
DDDPPPDPPPDDPDDDDWDKDWDADPVGTWDIDTDPPDQCLVVCVVGPPPPDDDADEDAPDCSCVPPVNVVSCVVVVHHYDYDDD